Protein AF-S6VUN6-F1 (afdb_monomer_lite)

Foldseek 3Di:
DDDPPDPPCLLVVFPLCLCCVQVVCCVPPVDGDPDRGDNDFRCVDVVRVVVCVVCVVVDDDDDRHDDD

InterPro domains:
  IPR025841 Circularly permuted ATP-grasp type 2 [PF14403] (2-67)
  IPR051680 ATP-dependent Glutamate--Cysteine Ligase Type 2 [PTHR34595] (2-67)

Radius of gyration: 14.81 Å; chains: 1; bounding box: 29×36×35 Å

pLDDT: mean 89.78, std 7.63, range [53.19, 97.0]

Secondary structure (DSSP, 8-state):
---SSPTTGGGGG-GGGGGTHHHHHHHHHSS--SSPPP----TTSHHHHHHHHHTGGG-----SS---

Organism: NCBI:txid1194404

Structure (mmCIF, N/CA/C/O backbone):
data_AF-S6VUN6-F1
#
_entry.id   AF-S6VUN6-F1
#
loop_
_atom_site.group_PDB
_atom_site.id
_atom_site.type_symbol
_atom_site.label_atom_id
_atom_site.label_alt_id
_atom_site.label_comp_id
_atom_site.label_asym_id
_atom_site.label_entity_id
_atom_site.label_seq_id
_atom_site.pdbx_PDB_ins_code
_atom_site.Cartn_x
_atom_site.Cartn_y
_atom_site.Cartn_z
_atom_site.occupancy
_atom_site.B_iso_or_equiv
_atom_site.auth_seq_id
_atom_site.auth_comp_id
_atom_site.auth_asym_id
_atom_site.auth_atom_id
_atom_site.pdbx_PDB_model_num
ATOM 1 N N . MET A 1 1 ? -14.123 25.692 14.535 1.00 62.84 1 MET A N 1
ATOM 2 C CA . MET A 1 1 ? -14.339 25.050 13.221 1.00 62.84 1 MET A CA 1
ATOM 3 C C . MET A 1 1 ? -13.637 23.700 13.274 1.00 62.84 1 MET A C 1
ATOM 5 O O . MET A 1 1 ? -12.487 23.680 13.693 1.00 62.84 1 MET A O 1
ATOM 9 N N . LEU A 1 2 ? -14.329 22.600 12.976 1.00 80.19 2 LEU A N 1
ATOM 10 C CA . LEU A 1 2 ? -13.745 21.253 12.936 1.00 80.19 2 LEU A CA 1
ATOM 11 C C . LEU A 1 2 ? -13.249 20.979 11.514 1.00 80.19 2 LEU A C 1
ATOM 13 O O . LEU A 1 2 ? -13.963 21.285 10.563 1.00 80.19 2 LEU A O 1
ATOM 17 N N . VAL A 1 3 ? -12.050 20.415 11.379 1.00 82.00 3 VAL A N 1
ATOM 18 C CA . VAL A 1 3 ? -11.519 19.956 10.091 1.00 82.00 3 VAL A CA 1
ATOM 19 C C . VAL A 1 3 ? -11.701 18.444 10.023 1.00 82.00 3 VAL A C 1
ATOM 21 O O . VAL A 1 3 ? -11.243 17.725 10.909 1.00 82.00 3 VAL A O 1
ATOM 24 N N . ALA A 1 4 ? -12.383 17.981 8.982 1.00 86.44 4 ALA A N 1
ATOM 25 C CA . ALA A 1 4 ? -12.525 16.572 8.646 1.00 86.44 4 ALA A CA 1
ATOM 26 C C . ALA A 1 4 ? -12.318 16.431 7.131 1.00 86.44 4 ALA A C 1
ATOM 28 O O . ALA A 1 4 ? -12.977 17.137 6.369 1.00 86.44 4 ALA A O 1
ATOM 29 N N . ASN A 1 5 ? -11.413 15.585 6.633 1.00 87.75 5 ASN A N 1
ATOM 30 C CA . ASN A 1 5 ? -10.500 14.644 7.309 1.00 87.75 5 ASN A CA 1
ATOM 31 C C . ASN A 1 5 ? -9.295 15.309 8.008 1.00 87.75 5 ASN A C 1
ATOM 33 O O . ASN A 1 5 ? -9.021 16.491 7.812 1.00 87.75 5 ASN A O 1
ATOM 37 N N . ALA A 1 6 ? -8.549 14.540 8.814 1.00 89.38 6 ALA A N 1
ATOM 38 C CA . ALA A 1 6 ? -7.301 15.013 9.417 1.00 89.38 6 ALA A CA 1
ATOM 39 C C . ALA A 1 6 ? -6.277 15.417 8.340 1.00 89.38 6 ALA A C 1
ATOM 41 O O . ALA A 1 6 ? -6.151 14.752 7.306 1.00 89.38 6 ALA A O 1
ATOM 42 N N . LEU A 1 7 ? -5.514 16.484 8.593 1.00 89.25 7 LEU A N 1
ATOM 43 C CA . LEU A 1 7 ? -4.398 16.873 7.728 1.00 89.25 7 LEU A CA 1
ATOM 44 C C . LEU A 1 7 ? -3.400 15.711 7.613 1.00 89.25 7 LEU A C 1
ATOM 46 O O . LEU A 1 7 ? -3.052 15.086 8.611 1.00 89.25 7 LEU A O 1
ATOM 50 N N . GLY A 1 8 ? -2.962 15.414 6.389 1.00 87.50 8 GLY A N 1
ATOM 51 C CA . GLY A 1 8 ? -2.077 14.279 6.100 1.00 87.50 8 GLY A CA 1
ATOM 52 C C . GLY A 1 8 ? -2.789 12.944 5.849 1.00 87.50 8 GLY A C 1
ATOM 53 O O . GLY A 1 8 ? -2.132 11.983 5.457 1.00 87.50 8 GLY A O 1
ATOM 54 N N . SER A 1 9 ? -4.119 12.877 5.980 1.00 90.44 9 SER A N 1
ATOM 55 C CA . SER A 1 9 ? -4.895 11.661 5.666 1.00 90.44 9 SER A CA 1
ATOM 56 C C . SER A 1 9 ? -4.752 11.184 4.216 1.00 90.44 9 SER A C 1
ATOM 58 O O . SER A 1 9 ? -4.855 9.987 3.976 1.00 90.44 9 SER A O 1
ATOM 60 N N . GLY A 1 10 ? -4.414 12.070 3.271 1.00 88.00 10 GLY A N 1
ATOM 61 C CA . GLY A 1 10 ? -4.229 11.715 1.858 1.00 88.00 10 GLY A CA 1
ATOM 62 C C . GLY A 1 10 ? -3.134 10.672 1.587 1.00 88.00 10 GLY A C 1
ATOM 63 O O . GLY A 1 10 ? -3.172 10.003 0.561 1.00 88.00 10 GLY A O 1
ATOM 64 N N . VAL A 1 11 ? -2.188 10.459 2.513 1.00 87.94 11 VAL A N 1
ATOM 65 C CA . VAL A 1 11 ? -1.203 9.364 2.394 1.00 87.94 11 VAL A CA 1
ATOM 66 C C . VAL A 1 11 ? -1.892 7.993 2.403 1.00 87.94 11 VAL A C 1
ATOM 68 O O . VAL A 1 11 ? -1.435 7.074 1.727 1.00 87.94 11 VAL A O 1
ATOM 71 N N . LEU A 1 12 ? -3.016 7.864 3.116 1.00 89.38 12 LEU A N 1
ATOM 72 C CA . LEU A 1 12 ? -3.787 6.620 3.210 1.00 89.38 12 LEU A CA 1
ATOM 73 C C . LEU A 1 12 ? -4.500 6.254 1.901 1.00 89.38 12 LEU A C 1
ATOM 75 O O . LEU A 1 12 ? -4.886 5.104 1.720 1.00 89.38 12 LEU A O 1
ATOM 79 N N . GLU A 1 13 ? -4.641 7.208 0.980 1.00 88.25 13 GLU A N 1
ATOM 80 C CA . GLU A 1 13 ? -5.259 7.003 -0.335 1.00 88.25 13 GLU A CA 1
ATOM 81 C C . GLU A 1 13 ? -4.242 6.555 -1.400 1.00 88.25 13 GLU A C 1
ATOM 83 O O . GLU A 1 13 ? -4.602 6.297 -2.550 1.00 88.25 13 GLU A O 1
ATOM 88 N N . SER A 1 14 ? -2.959 6.441 -1.037 1.00 90.38 14 SER A N 1
ATOM 89 C CA . SER A 1 14 ? -1.903 6.002 -1.948 1.00 90.38 14 SER A CA 1
ATOM 90 C C . SER A 1 14 ? -2.145 4.567 -2.443 1.00 90.38 14 SER A C 1
ATOM 92 O O . SER A 1 14 ? -2.232 3.644 -1.626 1.00 90.38 14 SER A O 1
ATOM 94 N N . PRO A 1 15 ? -2.119 4.316 -3.769 1.00 89.19 15 PRO A N 1
ATOM 95 C CA . PRO A 1 15 ? -2.119 2.957 -4.310 1.00 89.19 15 PRO A CA 1
ATOM 96 C C . PRO A 1 15 ? -0.955 2.101 -3.797 1.00 89.19 15 PRO A C 1
ATOM 98 O O . PRO A 1 15 ? -1.075 0.880 -3.736 1.00 89.19 15 PRO A O 1
ATOM 101 N N . GLY A 1 16 ? 0.156 2.726 -3.389 1.00 88.56 16 GLY A N 1
ATOM 102 C CA . GLY A 1 16 ? 1.296 2.031 -2.797 1.00 88.56 16 GLY A CA 1
ATOM 103 C C . GLY A 1 16 ? 0.973 1.366 -1.457 1.00 88.56 16 GLY A C 1
ATOM 104 O O . GLY A 1 16 ? 1.612 0.378 -1.105 1.00 88.56 16 GLY A O 1
ATOM 105 N N . LEU A 1 17 ? -0.047 1.847 -0.737 1.00 90.62 17 LEU A N 1
ATOM 106 C CA . LEU A 1 17 ? -0.437 1.295 0.559 1.00 90.62 17 LEU A CA 1
ATOM 107 C C . LEU A 1 17 ? -1.204 -0.034 0.435 1.00 90.62 17 LEU A C 1
ATOM 109 O O . LEU A 1 17 ? -1.219 -0.825 1.378 1.00 90.62 17 LEU A O 1
ATOM 113 N N . LEU A 1 18 ? -1.796 -0.318 -0.733 1.00 91.31 18 LEU A N 1
ATOM 114 C CA . LEU A 1 18 ? -2.642 -1.498 -0.964 1.00 91.31 18 LEU A CA 1
ATOM 115 C C . LEU A 1 18 ? -1.923 -2.827 -0.688 1.00 91.31 18 LEU A C 1
ATOM 117 O O . LEU A 1 18 ? -2.546 -3.764 -0.185 1.00 91.31 18 LEU A O 1
ATOM 121 N N . GLY A 1 19 ? -0.615 -2.893 -0.966 1.00 90.81 19 GLY A N 1
ATOM 122 C CA . GLY A 1 19 ? 0.216 -4.071 -0.690 1.00 90.81 19 GLY A CA 1
ATOM 123 C C . GLY A 1 19 ? 0.414 -4.354 0.804 1.00 90.81 19 GLY A C 1
ATOM 124 O O . GLY A 1 19 ? 0.709 -5.482 1.188 1.00 90.81 19 GLY A O 1
ATOM 125 N N . PHE A 1 20 ? 0.204 -3.353 1.662 1.00 92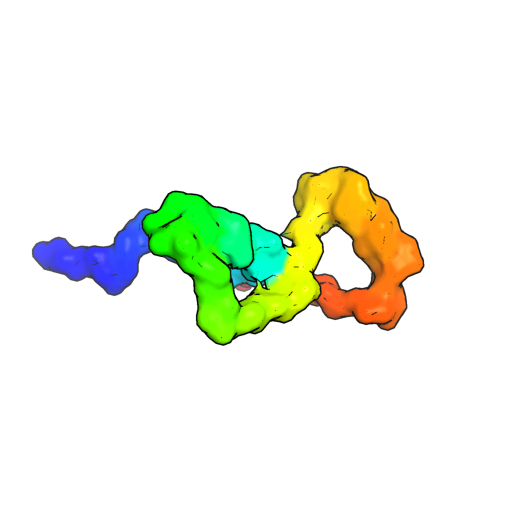.25 20 PHE A N 1
ATOM 126 C CA . PHE A 1 20 ? 0.404 -3.453 3.109 1.00 92.25 20 PHE A CA 1
ATOM 127 C C . PHE A 1 20 ? -0.903 -3.625 3.890 1.00 92.25 20 PHE A C 1
ATOM 129 O O . PHE A 1 20 ? -0.859 -4.033 5.053 1.00 92.25 20 PHE A O 1
ATOM 136 N N . LEU A 1 21 ? -2.061 -3.365 3.268 1.00 93.75 21 LEU A N 1
ATOM 137 C CA . LEU A 1 21 ? -3.373 -3.433 3.923 1.00 93.75 21 LEU A CA 1
ATOM 138 C C . LEU A 1 21 ? -3.634 -4.742 4.691 1.00 93.75 21 LEU A C 1
ATOM 140 O O . LEU A 1 21 ? -4.133 -4.643 5.812 1.00 93.75 21 LEU A O 1
ATOM 144 N N . PRO A 1 22 ? -3.272 -5.944 4.188 1.00 92.62 22 PRO A N 1
ATOM 145 C CA . PRO A 1 22 ? -3.499 -7.180 4.939 1.00 92.62 22 PRO A CA 1
ATOM 146 C C . PRO A 1 22 ? -2.791 -7.181 6.298 1.00 92.62 22 PRO A C 1
ATOM 148 O O . PRO A 1 22 ? -3.383 -7.508 7.323 1.00 92.62 22 PRO A O 1
ATOM 151 N N . LYS A 1 23 ? -1.525 -6.749 6.322 1.00 93.50 23 LYS A N 1
ATOM 152 C CA . LYS A 1 23 ? -0.720 -6.699 7.547 1.00 93.50 23 LYS A CA 1
ATOM 153 C C . LYS A 1 23 ? -1.151 -5.558 8.469 1.00 93.50 23 LYS A C 1
ATOM 155 O O . LYS A 1 23 ? -1.086 -5.711 9.683 1.00 93.50 23 LYS A O 1
ATOM 160 N N . ILE A 1 24 ? -1.612 -4.441 7.903 1.00 94.19 24 ILE A N 1
ATOM 161 C CA . ILE A 1 24 ? -2.175 -3.316 8.662 1.00 94.19 24 ILE A CA 1
ATOM 162 C C . ILE A 1 24 ? -3.461 -3.743 9.379 1.00 94.19 24 ILE A C 1
ATOM 164 O O . ILE A 1 24 ? -3.584 -3.486 10.573 1.00 94.19 24 ILE A O 1
ATOM 168 N N . SER A 1 25 ? -4.379 -4.428 8.688 1.00 95.06 25 SER A N 1
ATOM 169 C CA . SER A 1 25 ? -5.624 -4.946 9.277 1.00 95.06 25 SER A CA 1
ATOM 170 C C . SER A 1 25 ? 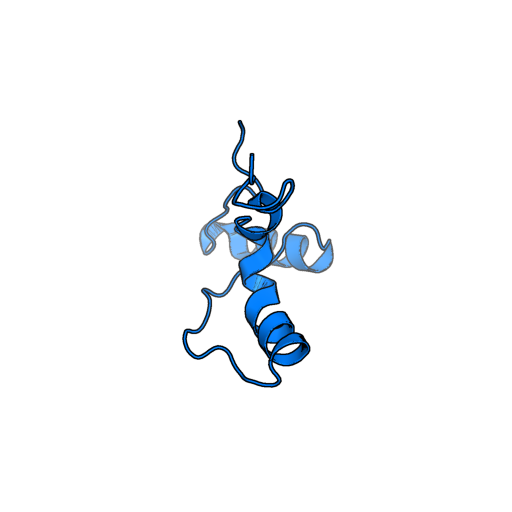-5.338 -5.869 10.457 1.00 95.06 25 SER A C 1
ATOM 172 O O . SER A 1 25 ? -5.856 -5.668 11.552 1.00 95.06 25 SER A O 1
ATOM 174 N N . GLN A 1 26 ? -4.406 -6.803 10.268 1.00 95.81 26 GLN A N 1
ATOM 175 C CA . GLN A 1 26 ? -3.977 -7.709 11.327 1.00 95.81 26 GLN A CA 1
ATOM 176 C C . GLN A 1 26 ? -3.352 -6.980 12.518 1.00 95.81 26 GLN A C 1
ATOM 178 O O . GLN A 1 26 ? -3.628 -7.310 13.666 1.00 95.81 26 GLN A O 1
ATOM 183 N N . TYR A 1 27 ? -2.521 -5.970 12.263 1.00 96.81 27 TYR A N 1
ATOM 184 C CA . TYR A 1 27 ? -1.862 -5.220 13.328 1.00 96.81 27 TYR A CA 1
ATOM 185 C C . TYR A 1 27 ? -2.826 -4.323 14.122 1.00 96.81 27 TYR A C 1
ATOM 187 O O . TYR A 1 27 ? -2.686 -4.206 15.336 1.00 96.81 27 TYR A O 1
ATOM 195 N N . LEU A 1 28 ? -3.784 -3.674 13.452 1.00 96.31 28 LEU A N 1
ATOM 196 C CA . LEU A 1 28 ? -4.688 -2.703 14.078 1.00 96.31 28 LEU A CA 1
ATOM 197 C C . LEU A 1 28 ? -5.951 -3.337 14.665 1.00 96.31 28 LEU A C 1
ATOM 199 O O . LEU A 1 28 ? -6.420 -2.893 15.711 1.00 96.31 28 LEU A O 1
ATOM 203 N N . PHE A 1 29 ? -6.502 -4.344 13.990 1.00 96.00 29 PHE A N 1
ATOM 204 C CA . PHE A 1 29 ? -7.801 -4.933 14.316 1.00 96.00 29 PHE A CA 1
ATOM 205 C C . PHE A 1 29 ? -7.707 -6.405 14.736 1.00 96.00 29 PHE A C 1
ATOM 207 O O . PHE A 1 29 ? -8.656 -6.929 15.310 1.00 96.00 29 PHE A O 1
ATOM 214 N N . GLY A 1 30 ? -6.568 -7.069 14.504 1.00 97.00 30 GLY A N 1
ATOM 215 C CA . GLY A 1 30 ? -6.396 -8.490 14.824 1.00 97.00 30 GLY A CA 1
ATOM 216 C C . GLY A 1 30 ? -7.175 -9.428 13.900 1.00 97.00 30 GLY A C 1
ATOM 217 O O . GLY A 1 30 ? -7.399 -10.583 14.256 1.00 97.00 30 GLY A O 1
ATOM 218 N N . GLU A 1 31 ? -7.610 -8.933 12.740 1.00 96.56 31 GLU A N 1
ATOM 219 C CA . GLU A 1 31 ? -8.410 -9.683 11.776 1.00 96.56 31 GLU A CA 1
ATOM 220 C C . GLU A 1 31 ? -7.854 -9.584 10.352 1.00 96.56 31 GLU A C 1
ATOM 222 O O . GLU A 1 31 ? -7.169 -8.625 9.967 1.00 96.56 31 GLU A O 1
ATOM 227 N N . GLU A 1 32 ? -8.168 -10.606 9.555 1.00 95.12 32 GLU A N 1
ATOM 228 C CA . GLU A 1 32 ? -7.910 -10.598 8.119 1.00 95.12 32 GLU A CA 1
ATOM 229 C C . GLU A 1 32 ? -8.809 -9.583 7.413 1.00 95.12 32 GLU A C 1
ATOM 231 O O . GLU A 1 32 ? -9.914 -9.274 7.856 1.00 95.12 32 GLU A O 1
ATOM 236 N N . LEU A 1 33 ? -8.343 -9.080 6.269 1.00 92.69 33 LEU A N 1
ATOM 237 C CA . LEU A 1 33 ? -9.169 -8.223 5.432 1.00 92.69 33 LEU A CA 1
ATOM 238 C C . LEU A 1 33 ? -10.388 -8.996 4.923 1.00 92.69 33 LEU A C 1
ATOM 240 O O . LEU A 1 33 ? -10.249 -9.939 4.147 1.00 92.69 33 LEU A O 1
ATOM 244 N N . ILE A 1 34 ? -11.580 -8.519 5.284 1.00 93.25 34 ILE A N 1
ATOM 245 C CA . ILE A 1 34 ? -12.854 -9.053 4.779 1.00 93.25 34 ILE A CA 1
ATOM 246 C C . ILE A 1 34 ? -12.921 -8.932 3.251 1.00 93.25 34 ILE A C 1
ATOM 248 O O . ILE A 1 34 ? -13.358 -9.854 2.565 1.00 93.25 34 ILE A O 1
ATOM 252 N N . LEU A 1 35 ? -12.478 -7.790 2.715 1.00 91.81 35 LEU A N 1
ATOM 253 C CA . LEU A 1 35 ? -12.331 -7.579 1.281 1.00 91.81 35 LEU A CA 1
ATOM 254 C C . LEU A 1 35 ? -10.844 -7.675 0.911 1.00 91.81 35 LEU A C 1
ATOM 256 O O . LEU A 1 35 ? -10.079 -6.781 1.288 1.00 91.81 35 LEU A O 1
ATOM 260 N N . PRO A 1 36 ? -10.415 -8.715 0.175 1.00 86.62 36 PRO A N 1
ATOM 261 C CA . PRO A 1 36 ? -9.019 -8.848 -0.214 1.00 86.62 36 PRO A CA 1
ATOM 262 C C . PRO A 1 36 ? -8.593 -7.676 -1.103 1.00 86.62 36 PRO A C 1
ATOM 264 O O . PRO A 1 36 ? -9.328 -7.251 -1.998 1.00 86.62 36 PRO A O 1
ATOM 267 N N . SER A 1 37 ? -7.390 -7.153 -0.862 1.00 86.50 37 SER A N 1
ATOM 268 C CA . SER A 1 37 ? -6.807 -6.131 -1.727 1.00 86.50 37 SER A CA 1
ATOM 269 C C . SER A 1 37 ? -6.290 -6.745 -3.029 1.00 86.50 37 SER A C 1
ATOM 271 O O . SER A 1 37 ? -5.969 -7.933 -3.112 1.00 86.50 37 SER A O 1
ATOM 273 N N . VAL A 1 38 ? -6.202 -5.918 -4.072 1.00 89.06 38 VAL A N 1
ATOM 274 C CA . VAL A 1 38 ? -5.529 -6.308 -5.316 1.00 89.06 38 VAL A CA 1
ATOM 275 C C . VAL A 1 38 ? -4.056 -6.560 -5.010 1.00 89.06 38 VAL A C 1
ATOM 277 O O . VAL A 1 38 ? -3.422 -5.740 -4.339 1.00 89.06 38 VAL A O 1
ATOM 280 N N . ALA A 1 39 ? -3.504 -7.660 -5.530 1.00 88.62 39 ALA A N 1
ATOM 281 C CA . ALA A 1 39 ? -2.084 -7.970 -5.414 1.00 88.62 39 ALA A CA 1
ATOM 282 C C . ALA A 1 39 ? -1.248 -6.794 -5.946 1.00 88.62 39 ALA A C 1
ATOM 284 O O . ALA A 1 39 ? -1.226 -6.512 -7.144 1.00 88.62 39 ALA A O 1
ATOM 285 N N . THR A 1 40 ? -0.623 -6.071 -5.020 1.00 92.94 40 THR A N 1
ATOM 286 C CA . THR A 1 40 ? 0.079 -4.816 -5.282 1.00 92.94 40 THR A CA 1
ATOM 287 C C . THR A 1 40 ? 1.444 -4.885 -4.630 1.00 92.94 40 THR A C 1
ATOM 289 O O . THR A 1 40 ? 1.563 -5.245 -3.460 1.00 92.94 40 THR A O 1
ATOM 292 N N . TRP A 1 41 ? 2.468 -4.511 -5.386 1.00 91.50 41 TRP A N 1
ATOM 293 C CA . TRP A 1 41 ? 3.853 -4.546 -4.949 1.00 91.50 41 TRP A CA 1
ATOM 294 C C . TRP A 1 41 ? 4.437 -3.139 -4.937 1.00 91.50 41 TRP A C 1
ATOM 296 O O . TRP A 1 41 ? 4.347 -2.400 -5.919 1.00 91.50 41 TRP A O 1
ATOM 306 N N . TRP A 1 42 ? 5.045 -2.767 -3.813 1.00 91.94 42 TRP A N 1
ATOM 307 C CA . TRP A 1 42 ? 5.677 -1.467 -3.658 1.00 91.94 42 TRP A CA 1
ATOM 308 C C . TRP A 1 42 ? 7.058 -1.451 -4.317 1.00 91.94 42 TRP A C 1
ATOM 310 O O . TRP A 1 42 ? 8.032 -1.984 -3.794 1.00 91.94 42 TRP A O 1
ATOM 320 N N . CYS A 1 43 ? 7.158 -0.777 -5.461 1.00 92.62 43 CYS A N 1
ATOM 321 C CA . CYS A 1 43 ? 8.409 -0.663 -6.214 1.00 92.62 43 CYS A CA 1
ATOM 322 C C . CYS A 1 43 ? 9.452 0.278 -5.572 1.00 92.62 43 CYS A C 1
ATOM 324 O O . CYS A 1 43 ? 10.489 0.529 -6.179 1.00 92.62 43 CYS A O 1
ATOM 326 N N . GLY A 1 44 ? 9.208 0.817 -4.370 1.00 89.12 44 GLY A N 1
ATOM 327 C CA . GLY A 1 44 ? 10.242 1.530 -3.609 1.00 89.12 44 GLY A CA 1
ATOM 328 C C . GLY A 1 44 ? 11.209 0.596 -2.873 1.00 89.12 44 GLY A C 1
ATOM 329 O O . GLY A 1 44 ? 12.238 1.053 -2.384 1.00 89.12 44 GLY A O 1
ATOM 330 N N . GLU A 1 45 ? 10.915 -0.706 -2.812 1.00 91.12 45 GLU A N 1
ATOM 331 C CA . GLU A 1 45 ? 11.853 -1.725 -2.337 1.00 91.12 45 GLU A CA 1
ATOM 332 C C . GLU A 1 45 ? 12.689 -2.269 -3.513 1.00 91.12 45 GLU A C 1
ATOM 334 O O . GLU A 1 45 ? 12.110 -2.779 -4.476 1.00 91.12 45 GLU A O 1
ATOM 339 N N . PRO A 1 46 ? 14.038 -2.226 -3.462 1.00 93.38 46 PRO A N 1
ATOM 340 C CA . PRO A 1 46 ? 14.887 -2.598 -4.601 1.00 93.38 46 PRO A CA 1
ATOM 341 C C . PRO A 1 46 ? 14.646 -4.013 -5.141 1.00 93.38 46 PRO A C 1
ATOM 343 O O . PRO A 1 46 ? 14.601 -4.219 -6.352 1.00 93.38 46 PRO A O 1
ATOM 346 N N . THR A 1 47 ? 14.447 -4.989 -4.253 1.00 93.56 47 THR A N 1
ATOM 347 C CA . THR A 1 47 ? 14.173 -6.383 -4.635 1.00 93.56 47 THR A CA 1
ATOM 348 C C . THR A 1 47 ? 12.841 -6.516 -5.367 1.00 93.56 47 THR A C 1
ATOM 350 O O . THR A 1 47 ? 12.733 -7.252 -6.345 1.00 93.56 47 THR A O 1
ATOM 353 N N . VAL A 1 48 ? 11.827 -5.781 -4.910 1.00 92.75 48 VAL A N 1
ATOM 354 C CA . VAL A 1 48 ? 10.490 -5.778 -5.508 1.00 92.75 48 VAL A CA 1
ATOM 355 C C . VAL A 1 48 ? 10.522 -5.102 -6.876 1.00 92.75 48 VAL A C 1
ATOM 357 O O . VAL A 1 48 ? 9.941 -5.615 -7.828 1.00 92.75 48 VAL A O 1
ATOM 360 N N . LEU A 1 49 ? 11.255 -3.991 -6.997 1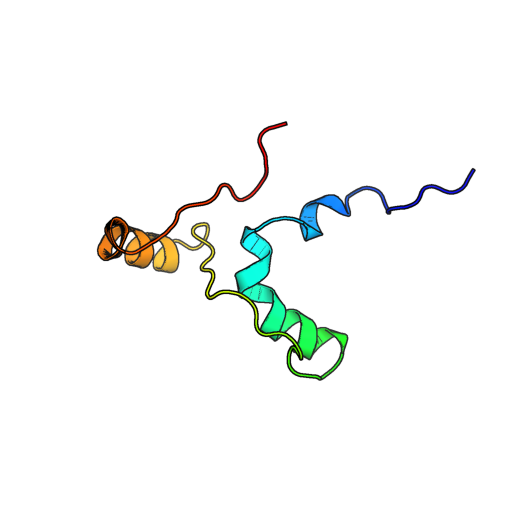.00 94.06 49 LEU A N 1
ATOM 361 C CA . LEU A 1 49 ? 11.461 -3.303 -8.267 1.00 94.06 49 LEU A CA 1
ATOM 362 C C . LEU A 1 49 ? 12.130 -4.211 -9.305 1.00 94.06 49 LEU A C 1
ATOM 364 O O . LEU A 1 49 ? 11.661 -4.273 -10.437 1.00 94.06 49 LEU A O 1
ATOM 368 N N . ALA A 1 50 ? 13.186 -4.938 -8.928 1.00 95.31 50 ALA A N 1
ATOM 369 C CA . ALA A 1 50 ? 13.858 -5.870 -9.835 1.00 95.31 50 ALA A CA 1
ATOM 370 C C . ALA A 1 50 ? 12.884 -6.929 -10.384 1.00 95.31 50 ALA A C 1
ATOM 372 O O . ALA A 1 50 ? 12.789 -7.115 -11.595 1.00 95.31 50 ALA A O 1
ATOM 373 N N . GLN A 1 51 ? 12.078 -7.536 -9.507 1.00 93.38 51 GLN A N 1
ATOM 374 C CA . GLN A 1 51 ? 11.058 -8.514 -9.903 1.00 93.38 51 GLN A CA 1
ATOM 375 C C . GLN A 1 51 ? 9.955 -7.906 -10.783 1.00 93.38 51 GLN A C 1
ATOM 377 O O . GLN A 1 51 ? 9.464 -8.561 -11.703 1.00 93.38 51 GLN A O 1
ATOM 382 N N . ALA A 1 52 ? 9.551 -6.664 -10.508 1.00 93.38 52 ALA A N 1
ATOM 383 C CA . ALA A 1 52 ? 8.555 -5.960 -11.308 1.00 93.38 52 ALA A CA 1
ATOM 384 C C . ALA A 1 52 ? 9.077 -5.645 -12.719 1.00 93.38 52 ALA A C 1
ATOM 386 O O . ALA A 1 52 ? 8.334 -5.776 -13.687 1.00 93.38 52 ALA A O 1
ATOM 387 N N . LEU A 1 53 ? 10.357 -5.281 -12.852 1.00 94.00 53 LEU A N 1
ATOM 388 C CA . LEU A 1 53 ? 10.995 -5.027 -14.146 1.00 94.00 53 LEU A CA 1
ATOM 389 C C . LEU A 1 53 ? 11.116 -6.300 -14.996 1.00 94.00 53 LEU A C 1
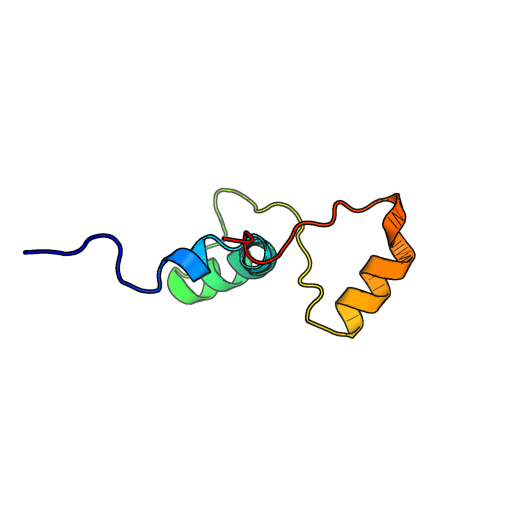ATOM 391 O O . LEU A 1 53 ? 10.896 -6.241 -16.202 1.00 94.00 53 LEU A O 1
ATOM 395 N N . GLU A 1 54 ? 11.398 -7.451 -14.381 1.00 95.44 54 GLU A N 1
ATOM 396 C CA . GLU A 1 54 ? 11.433 -8.750 -15.075 1.00 95.44 54 GLU A CA 1
ATOM 397 C C . GLU A 1 54 ? 10.065 -9.160 -15.645 1.00 95.44 54 GLU A C 1
ATOM 399 O O . GLU A 1 54 ? 10.000 -9.829 -16.675 1.00 95.44 54 GLU A O 1
ATOM 404 N N . LYS A 1 55 ? 8.972 -8.744 -14.994 1.00 93.75 55 LYS A N 1
ATOM 405 C CA . LYS A 1 55 ? 7.585 -9.092 -15.351 1.00 93.75 55 LYS A CA 1
ATOM 406 C C . LYS A 1 55 ? 6.796 -7.920 -15.930 1.00 93.75 55 LYS A C 1
ATOM 408 O O . LYS A 1 55 ? 5.570 -7.957 -15.966 1.00 93.75 55 LYS A O 1
ATOM 413 N N . LEU A 1 56 ? 7.483 -6.871 -16.379 1.00 92.06 56 LEU A N 1
ATOM 414 C CA . LEU A 1 56 ? 6.860 -5.616 -16.798 1.00 92.06 56 LEU A CA 1
ATOM 415 C C . LEU A 1 56 ? 5.710 -5.774 -17.820 1.00 92.06 56 LEU A C 1
ATOM 417 O O . LEU A 1 56 ? 4.720 -5.060 -17.669 1.00 92.06 56 LEU A O 1
ATOM 421 N N . PRO A 1 57 ? 5.768 -6.691 -18.814 1.00 94.12 57 PRO A N 1
ATOM 422 C CA . PRO A 1 57 ? 4.670 -6.884 -19.768 1.00 94.12 57 PRO A CA 1
ATOM 423 C C . PRO A 1 57 ? 3.355 -7.372 -19.143 1.00 94.12 57 PRO A C 1
ATOM 425 O O . PRO A 1 57 ? 2.293 -7.148 -19.720 1.00 94.12 57 PRO A O 1
ATOM 428 N N . ASP A 1 58 ? 3.421 -8.009 -17.972 1.00 94.06 58 ASP A N 1
ATOM 429 C CA . ASP A 1 58 ? 2.278 -8.635 -17.300 1.00 94.06 58 ASP A CA 1
ATOM 430 C C . ASP A 1 58 ? 1.718 -7.773 -16.153 1.00 94.06 58 ASP A C 1
ATOM 432 O O . ASP A 1 58 ? 0.786 -8.181 -15.456 1.00 94.06 58 ASP A O 1
ATOM 436 N N . LEU A 1 59 ? 2.293 -6.587 -15.916 1.00 93.31 59 LEU A N 1
ATOM 437 C CA . LEU A 1 59 ? 1.994 -5.749 -14.756 1.00 93.31 59 LEU A CA 1
ATOM 438 C C . LEU A 1 59 ? 1.424 -4.382 -15.148 1.00 93.31 59 LEU A C 1
ATOM 440 O O . LEU A 1 59 ? 1.828 -3.754 -16.124 1.00 93.31 59 LEU A O 1
ATOM 444 N N . LEU A 1 60 ? 0.515 -3.876 -14.311 1.00 92.62 60 LEU A N 1
ATOM 445 C CA . LEU A 1 60 ? 0.036 -2.498 -14.379 1.00 92.62 60 LEU A CA 1
ATOM 446 C C . LEU A 1 60 ? 0.847 -1.620 -13.420 1.00 92.62 60 LEU A C 1
ATOM 448 O O . LEU A 1 60 ? 0.772 -1.792 -12.203 1.00 92.62 60 LEU A O 1
ATOM 452 N N . ILE A 1 61 ? 1.556 -0.628 -13.959 1.00 91.88 61 ILE A N 1
ATOM 453 C CA . ILE A 1 61 ? 2.272 0.367 -13.154 1.00 91.88 61 ILE A CA 1
ATOM 454 C C . ILE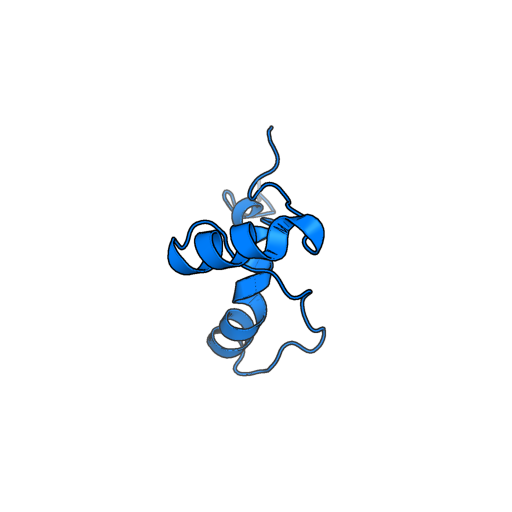 A 1 61 ? 1.357 1.560 -12.875 1.00 91.88 61 ILE A C 1
ATOM 456 O O . ILE A 1 61 ? 0.798 2.160 -13.794 1.00 91.88 61 ILE A O 1
ATOM 460 N N . LYS A 1 62 ? 1.215 1.921 -11.596 1.00 91.62 62 LYS A N 1
ATOM 461 C CA . LYS A 1 62 ? 0.462 3.100 -11.150 1.00 91.62 62 LYS A CA 1
ATOM 462 C C . LYS A 1 62 ? 1.369 4.017 -10.327 1.00 91.62 62 LYS A C 1
ATOM 464 O O . LYS A 1 62 ? 2.198 3.512 -9.568 1.00 91.62 62 LYS A O 1
ATOM 469 N N . PRO A 1 63 ? 1.217 5.347 -10.434 1.00 90.56 63 PRO A N 1
ATOM 470 C CA . PRO A 1 63 ? 1.945 6.268 -9.574 1.00 90.56 63 PRO A CA 1
ATOM 471 C C . PRO A 1 63 ? 1.529 6.083 -8.108 1.00 90.56 63 PRO A C 1
ATOM 473 O O . PRO A 1 63 ? 0.352 5.890 -7.799 1.00 90.56 63 PRO A O 1
ATOM 476 N N . ALA A 1 64 ? 2.508 6.157 -7.205 1.00 87.81 64 ALA A N 1
ATOM 477 C CA . ALA A 1 64 ? 2.303 6.044 -5.760 1.00 87.81 64 ALA A CA 1
ATOM 478 C C . ALA A 1 64 ? 1.464 7.193 -5.189 1.00 87.81 64 ALA A C 1
ATOM 480 O O . ALA A 1 64 ? 0.696 7.008 -4.249 1.00 87.81 64 ALA A O 1
ATOM 481 N N . PHE A 1 65 ? 1.614 8.377 -5.769 1.00 85.50 65 PHE A N 1
ATOM 482 C CA . PHE A 1 65 ? 0.874 9.572 -5.407 1.00 85.50 65 PHE A CA 1
ATOM 483 C C . PHE A 1 65 ? 0.389 10.220 -6.701 1.00 85.50 65 PHE A C 1
ATOM 485 O O . PHE A 1 65 ? 1.159 10.270 -7.666 1.00 85.50 65 PHE A O 1
ATOM 492 N N . PRO A 1 66 ? -0.865 10.687 -6.766 1.00 72.88 66 PRO A N 1
ATOM 493 C CA . PRO A 1 66 ? -1.301 11.493 -7.893 1.00 72.88 66 PRO A CA 1
ATOM 494 C C . PRO A 1 66 ? -0.413 12.738 -7.986 1.00 72.88 66 PRO A C 1
ATOM 496 O O . PRO A 1 66 ? -0.115 13.371 -6.973 1.00 72.88 66 PRO A O 1
ATOM 499 N N . SER A 1 67 ? 0.029 13.073 -9.196 1.00 63.47 67 SER A N 1
ATOM 500 C CA . SER A 1 67 ? 0.625 14.378 -9.472 1.00 63.47 67 SER A CA 1
ATOM 501 C C . SER A 1 67 ? -0.468 15.426 -9.270 1.00 63.47 67 SER A C 1
ATOM 503 O O . SER A 1 67 ? -1.395 15.487 -10.080 1.00 63.47 67 SER A O 1
ATOM 505 N N . GLN A 1 68 ? -0.411 16.161 -8.159 1.00 53.19 68 GLN A N 1
ATOM 506 C CA . GLN A 1 68 ? -1.167 17.406 -8.022 1.00 53.19 68 GLN A CA 1
ATOM 507 C C . GLN A 1 68 ? -0.647 18.449 -9.007 1.00 53.19 68 GLN A C 1
ATOM 5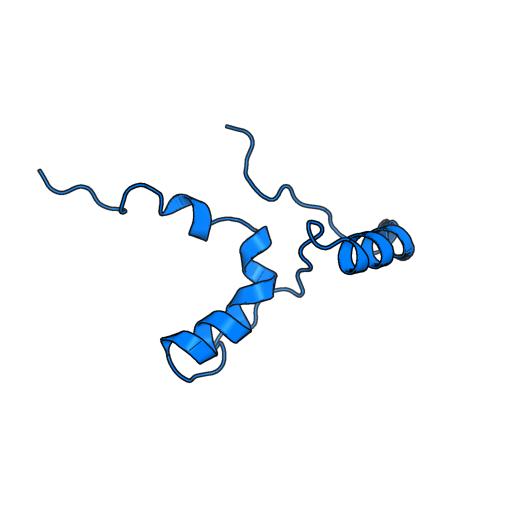09 O O . GLN A 1 68 ? 0.585 18.467 -9.238 1.00 53.19 68 GLN A O 1
#

Sequence (68 aa):
MLVANALGSGVLESPGLLGFLPKISQYLFGEELILPSVATWWCGEPTVLAQALEKLPDLLIKPAFPSQ